Protein AF-A0A5C7KSD3-F1 (afdb_monomer_lite)

Structure (mmCIF, N/CA/C/O backbone):
data_AF-A0A5C7KSD3-F1
#
_entry.id   AF-A0A5C7KSD3-F1
#
loop_
_atom_site.group_PDB
_atom_site.id
_atom_site.type_symbol
_atom_site.label_atom_id
_atom_site.label_alt_id
_atom_site.label_comp_id
_atom_site.label_asym_id
_atom_site.label_entity_id
_atom_site.label_seq_id
_atom_site.pdbx_PDB_ins_code
_atom_site.Cartn_x
_atom_site.Cartn_y
_atom_site.Cartn_z
_atom_site.occupancy
_atom_site.B_iso_or_equiv
_atom_site.auth_seq_id
_atom_site.auth_comp_id
_atom_site.auth_asym_id
_atom_site.auth_atom_id
_atom_site.pdbx_PDB_model_num
ATOM 1 N N . MET A 1 1 ? -16.269 9.634 46.731 1.00 59.91 1 MET A N 1
ATOM 2 C CA . MET A 1 1 ? -15.607 8.681 45.806 1.00 59.91 1 MET A CA 1
ATOM 3 C C . MET A 1 1 ? -16.382 8.449 44.496 1.00 59.91 1 MET A C 1
ATOM 5 O O . MET A 1 1 ? -15.753 8.502 43.448 1.00 59.91 1 MET A O 1
ATOM 9 N N . LEU A 1 2 ? -17.717 8.267 44.502 1.00 62.34 2 LEU A N 1
ATOM 10 C CA . LEU A 1 2 ? -18.515 8.048 43.271 1.00 62.34 2 LEU A CA 1
ATOM 11 C C . LEU A 1 2 ? -18.453 9.190 42.234 1.00 62.34 2 LEU A C 1
ATOM 13 O O . LEU A 1 2 ? -18.284 8.917 41.052 1.00 62.34 2 LEU A O 1
ATOM 17 N N . LYS A 1 3 ? -18.515 10.463 42.656 1.00 70.88 3 LYS A N 1
ATOM 18 C CA . LYS A 1 3 ? -18.485 11.631 41.744 1.00 70.88 3 LYS A CA 1
ATOM 19 C C . LYS A 1 3 ? -17.258 11.672 40.822 1.00 70.88 3 LYS A C 1
ATOM 21 O O . LYS A 1 3 ? -17.368 12.107 39.681 1.00 70.88 3 LYS A O 1
ATOM 26 N N . ASN A 1 4 ? -16.104 11.205 41.299 1.00 83.31 4 ASN A N 1
ATOM 27 C CA . ASN A 1 4 ? -14.875 11.186 40.502 1.00 83.31 4 ASN A CA 1
ATOM 28 C C . ASN A 1 4 ? -14.883 10.037 39.486 1.00 83.31 4 ASN A C 1
ATOM 30 O O . ASN A 1 4 ? -14.369 10.201 38.387 1.00 83.31 4 ASN A O 1
ATOM 34 N N . ARG A 1 5 ? -15.535 8.912 39.815 1.00 87.81 5 ARG A N 1
ATOM 35 C CA . ARG A 1 5 ? -15.707 7.777 38.897 1.00 87.81 5 ARG A CA 1
ATOM 36 C C . ARG A 1 5 ? -16.627 8.135 37.730 1.00 87.81 5 ARG A C 1
ATOM 38 O O . ARG A 1 5 ? -16.294 7.834 36.594 1.00 87.81 5 ARG A O 1
ATOM 45 N N . THR A 1 6 ? -17.731 8.840 37.989 1.00 92.31 6 THR A N 1
ATOM 46 C CA . THR A 1 6 ? -18.645 9.303 36.929 1.00 92.31 6 THR A CA 1
ATOM 47 C C . THR A 1 6 ? -17.970 10.299 35.986 1.00 92.31 6 THR A C 1
ATOM 49 O O . THR A 1 6 ? -18.118 10.186 34.775 1.00 92.31 6 THR A O 1
ATOM 52 N N . LYS A 1 7 ? -17.182 11.244 36.520 1.00 93.38 7 LYS A N 1
ATOM 53 C CA . LYS A 1 7 ? -16.398 12.184 35.701 1.00 93.38 7 LYS A CA 1
ATOM 54 C C . LYS A 1 7 ? -15.363 11.467 34.835 1.00 93.38 7 LYS A C 1
ATOM 56 O O . LYS A 1 7 ? -15.234 11.795 33.663 1.00 93.38 7 LYS A O 1
ATOM 61 N N . LEU A 1 8 ? -14.664 10.482 35.403 1.00 94.81 8 LEU A N 1
ATOM 62 C CA . LEU A 1 8 ? -13.696 9.673 34.667 1.00 94.81 8 LEU A CA 1
ATOM 63 C C . LEU A 1 8 ? -14.367 8.876 33.542 1.00 94.81 8 LEU A C 1
ATOM 65 O O . LEU A 1 8 ? -13.864 8.873 32.427 1.00 94.81 8 LEU A O 1
ATOM 69 N N . LEU A 1 9 ? -15.521 8.256 33.811 1.00 96.38 9 LEU A N 1
ATOM 70 C CA . LEU A 1 9 ? -16.300 7.528 32.805 1.00 96.38 9 LEU A CA 1
ATOM 71 C C . LEU A 1 9 ? -16.762 8.436 31.663 1.00 96.38 9 LEU A C 1
ATOM 73 O O . LEU A 1 9 ? -16.618 8.067 30.501 1.00 96.38 9 LEU A O 1
ATOM 77 N N . LEU A 1 10 ? -17.273 9.628 31.979 1.00 96.25 10 LEU A N 1
ATOM 78 C CA . LEU A 1 10 ? -17.675 10.609 30.968 1.00 96.25 10 LEU A CA 1
ATOM 79 C C . LEU A 1 10 ? -16.487 11.059 30.113 1.00 96.25 10 LEU A C 1
ATOM 81 O O . LEU A 1 10 ? -16.595 11.084 28.890 1.00 96.25 10 LEU A O 1
ATOM 85 N N . ALA A 1 11 ? -15.347 11.359 30.741 1.00 96.50 11 ALA A N 1
ATOM 86 C CA . ALA A 1 11 ? -14.133 11.739 30.028 1.00 96.50 11 ALA A CA 1
ATOM 87 C C . ALA A 1 11 ? -13.627 10.605 29.122 1.00 96.50 11 ALA A C 1
ATOM 89 O O . ALA A 1 11 ? -13.372 10.837 27.945 1.00 96.50 11 ALA A O 1
ATOM 90 N N . ALA A 1 12 ? -13.547 9.375 29.636 1.00 97.12 12 ALA A N 1
ATOM 91 C CA . ALA A 1 12 ? -13.117 8.211 28.864 1.00 97.12 12 ALA A CA 1
ATOM 92 C C . ALA A 1 12 ? -14.048 7.939 27.675 1.00 97.12 12 ALA A C 1
ATOM 94 O O . ALA A 1 12 ? -13.575 7.735 26.562 1.00 97.12 12 ALA A O 1
ATOM 95 N N . THR A 1 13 ? -15.365 8.009 27.889 1.00 97.50 13 THR A N 1
ATOM 96 C CA . THR A 1 13 ? -16.361 7.829 26.822 1.00 97.50 13 THR A CA 1
ATOM 97 C C . THR A 1 13 ? -16.214 8.905 25.750 1.00 97.50 13 THR A C 1
ATOM 99 O O . THR A 1 13 ? -16.191 8.585 24.566 1.00 97.50 13 THR A O 1
ATOM 10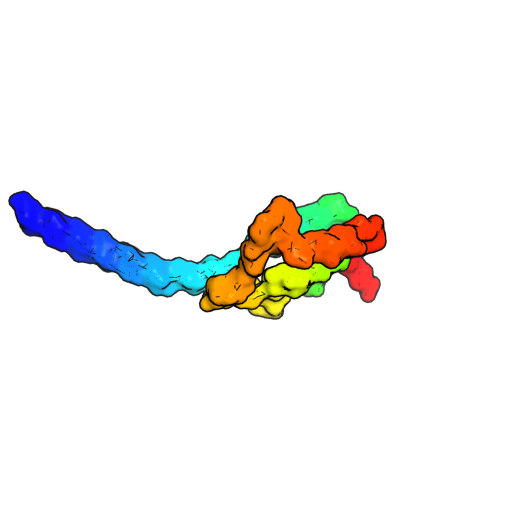2 N N . GLY A 1 14 ? -16.059 10.173 26.147 1.00 97.50 14 GLY A N 1
ATOM 103 C CA . GLY A 1 14 ? -15.851 11.276 25.209 1.00 97.50 14 GLY A CA 1
ATOM 104 C C . GLY A 1 14 ? -14.574 11.115 24.384 1.00 97.50 14 GLY A C 1
ATOM 105 O O . GLY A 1 14 ? -14.609 11.315 23.173 1.00 97.50 14 GLY A O 1
ATOM 106 N N . ILE A 1 15 ? -13.472 10.699 25.015 1.00 97.00 15 ILE A N 1
ATOM 107 C CA . ILE A 1 15 ? -12.197 10.429 24.334 1.00 97.00 15 ILE A CA 1
ATOM 108 C C . ILE A 1 15 ? -12.358 9.290 23.326 1.00 97.00 15 ILE A C 1
ATOM 110 O O . ILE A 1 15 ? -11.990 9.465 22.169 1.00 97.00 15 ILE A O 1
ATOM 114 N N . ILE A 1 16 ? -12.929 8.155 23.744 1.00 96.44 16 ILE A N 1
ATOM 115 C CA . ILE A 1 16 ? -13.120 6.992 22.867 1.00 96.44 16 ILE A CA 1
ATOM 116 C C . ILE A 1 16 ? -13.988 7.375 21.672 1.00 96.44 16 ILE A C 1
ATOM 118 O O . ILE A 1 16 ? -13.563 7.168 20.546 1.00 96.44 16 ILE A O 1
ATOM 122 N N . LEU A 1 17 ? -15.148 7.999 21.900 1.00 96.19 17 LEU A N 1
ATOM 123 C CA . LEU A 1 17 ? -16.036 8.415 20.813 1.00 96.19 17 LEU A CA 1
ATOM 124 C C . LEU A 1 17 ? -15.338 9.379 19.854 1.00 96.19 17 LEU A C 1
ATOM 126 O O . LEU A 1 17 ? -15.400 9.185 18.646 1.00 96.19 17 LEU A O 1
ATOM 130 N N . THR A 1 18 ? -14.636 10.382 20.382 1.00 95.69 18 THR A N 1
ATOM 131 C CA . THR A 1 18 ? -13.918 11.363 19.556 1.00 95.69 18 THR A CA 1
ATOM 132 C C . THR A 1 18 ? -12.895 10.671 18.658 1.00 95.69 18 THR A C 1
ATOM 134 O O . THR A 1 18 ? -12.900 10.884 17.449 1.00 95.69 18 THR A O 1
ATOM 137 N N . TRP A 1 19 ? -12.065 9.789 19.216 1.00 93.69 19 TRP A N 1
ATOM 138 C CA . TRP A 1 19 ? -11.079 9.058 18.424 1.00 93.69 19 TRP A CA 1
ATOM 139 C C . TRP A 1 19 ? -11.713 8.041 17.472 1.00 93.69 19 TRP A C 1
ATOM 141 O O . TRP A 1 19 ? -11.251 7.929 16.345 1.00 93.69 19 TRP A O 1
ATOM 151 N N . SER A 1 20 ? -12.816 7.382 17.833 1.00 90.75 20 SER A N 1
ATOM 152 C CA . SER A 1 20 ? -13.530 6.472 16.926 1.00 90.75 20 SER A CA 1
ATOM 153 C C . SER A 1 20 ? -14.054 7.159 15.660 1.00 90.75 20 SER A C 1
ATOM 155 O O . SER A 1 20 ? -14.128 6.510 14.623 1.00 90.75 20 SER A O 1
ATOM 157 N N . PHE A 1 21 ? -14.394 8.451 15.718 1.00 88.38 21 PHE A N 1
ATOM 158 C CA . PHE A 1 21 ? -14.797 9.216 14.531 1.00 88.38 21 PHE A CA 1
ATOM 159 C C . PHE A 1 21 ? -13.615 9.838 13.779 1.00 88.38 21 PHE A C 1
ATOM 161 O O . PHE A 1 21 ? -13.683 9.986 12.562 1.00 88.38 21 PHE A O 1
ATOM 168 N N . ILE A 1 22 ? -12.543 10.214 14.483 1.00 90.06 22 ILE A N 1
ATOM 169 C CA . ILE A 1 22 ? -11.375 10.868 13.878 1.00 90.06 22 ILE A CA 1
ATOM 170 C C . ILE A 1 22 ? -10.446 9.853 13.211 1.00 90.06 22 ILE A C 1
ATOM 172 O O . ILE A 1 22 ? -10.020 10.088 12.088 1.00 90.06 22 ILE A O 1
ATOM 176 N N . THR A 1 23 ? -10.122 8.742 13.877 1.00 83.62 23 THR A N 1
ATOM 177 C CA . THR A 1 23 ? -9.092 7.793 13.426 1.00 83.62 23 THR A CA 1
ATOM 178 C C . THR A 1 23 ? -9.329 7.247 12.019 1.00 83.62 23 THR A C 1
ATOM 180 O O . THR A 1 23 ? -8.364 7.266 11.258 1.00 83.62 23 THR A O 1
ATOM 183 N N . PRO A 1 24 ? -10.555 6.842 11.621 1.00 78.38 24 PRO A N 1
ATOM 184 C CA . PRO A 1 24 ? -10.781 6.372 10.261 1.00 78.38 24 PRO A CA 1
ATOM 185 C C . PRO A 1 24 ? -10.342 7.406 9.226 1.00 78.38 24 PRO A C 1
ATOM 187 O O . PRO A 1 24 ? -9.659 7.040 8.286 1.00 78.38 24 PRO A O 1
ATOM 190 N N . LEU A 1 25 ? -10.624 8.703 9.425 1.00 77.25 25 LEU A N 1
ATOM 191 C CA . LEU A 1 25 ? -10.278 9.773 8.469 1.00 77.25 25 LEU A CA 1
ATOM 192 C C . LEU A 1 25 ? -8.773 9.891 8.166 1.00 77.25 25 LEU A C 1
ATOM 194 O O . LEU A 1 25 ? -8.401 10.580 7.219 1.00 77.25 25 LEU A O 1
ATOM 198 N N . PHE A 1 26 ? -7.919 9.268 8.981 1.00 75.00 26 PHE A N 1
ATOM 199 C CA . PHE A 1 26 ? -6.466 9.235 8.820 1.00 75.00 26 PHE A CA 1
ATOM 200 C C . PHE A 1 26 ? -5.933 7.828 8.502 1.00 75.00 26 PHE A C 1
ATOM 202 O O . PHE A 1 26 ? -4.721 7.624 8.492 1.00 75.00 26 PHE A O 1
ATOM 209 N N . GLU A 1 27 ? -6.809 6.861 8.232 1.00 72.25 27 GLU A N 1
ATOM 210 C CA . GLU A 1 27 ? -6.445 5.503 7.837 1.00 72.25 27 GLU A CA 1
ATOM 211 C C . GLU A 1 27 ? -6.119 5.472 6.338 1.00 72.25 27 GLU A C 1
ATOM 213 O O . GLU A 1 27 ? -6.940 5.124 5.490 1.00 72.25 27 GLU A O 1
ATOM 218 N N . PHE A 1 28 ? -4.896 5.887 6.008 1.00 71.75 28 PHE A N 1
ATOM 219 C CA . PHE A 1 28 ? -4.366 5.826 4.650 1.00 71.75 28 PHE A CA 1
ATOM 220 C C . PHE A 1 28 ? -3.295 4.736 4.532 1.00 71.75 28 PHE A C 1
ATOM 222 O O . PHE A 1 28 ? -2.496 4.563 5.451 1.00 71.75 28 PHE A O 1
ATOM 229 N N . PRO A 1 29 ? -3.234 4.014 3.400 1.00 69.44 29 PRO A N 1
ATOM 230 C CA . PRO A 1 29 ? -2.190 3.029 3.142 1.00 69.44 29 PRO A CA 1
ATOM 231 C C . PRO A 1 29 ? -0.871 3.737 2.776 1.00 69.44 29 PRO A C 1
ATOM 233 O O . PRO A 1 29 ? -0.509 3.851 1.602 1.00 69.44 29 PRO A O 1
ATOM 236 N N . ASP A 1 30 ? -0.158 4.250 3.778 1.00 73.69 30 ASP A N 1
ATOM 237 C CA . ASP A 1 30 ? 1.080 5.022 3.612 1.00 73.69 30 ASP A CA 1
ATOM 238 C C . ASP A 1 30 ? 2.324 4.136 3.416 1.00 73.69 30 ASP A C 1
ATOM 240 O O . ASP A 1 30 ? 3.172 4.443 2.575 1.00 73.69 30 ASP A O 1
ATOM 244 N N . GLU A 1 31 ? 2.393 2.980 4.082 1.00 75.94 31 GLU A N 1
ATOM 245 C CA . GLU A 1 31 ? 3.565 2.094 4.037 1.00 75.94 31 GLU A CA 1
ATOM 246 C C . GLU A 1 31 ? 3.892 1.591 2.625 1.00 75.94 31 GLU A C 1
ATOM 248 O O . GLU A 1 31 ? 5.050 1.376 2.266 1.00 75.94 31 GLU A O 1
ATOM 253 N N . GLN A 1 32 ? 2.886 1.464 1.763 1.00 77.50 32 GLN A N 1
ATOM 254 C CA . GLN A 1 32 ? 3.095 1.069 0.368 1.00 77.50 32 GLN A CA 1
ATOM 255 C C . GLN A 1 32 ? 3.794 2.156 -0.448 1.00 77.50 32 GLN A C 1
ATOM 257 O O . GLN A 1 32 ? 4.611 1.841 -1.314 1.00 77.50 32 GLN A O 1
ATOM 262 N N . ALA A 1 33 ? 3.510 3.425 -0.146 1.00 78.44 33 ALA A N 1
ATOM 263 C CA . ALA A 1 33 ? 4.209 4.566 -0.727 1.00 78.44 33 ALA A CA 1
ATOM 264 C C . ALA A 1 33 ? 5.672 4.597 -0.278 1.00 78.44 33 ALA A C 1
ATOM 266 O O . ALA A 1 33 ? 6.573 4.828 -1.085 1.00 78.44 33 ALA A O 1
ATOM 267 N N . HIS A 1 34 ? 5.910 4.329 1.008 1.00 83.12 34 HIS A N 1
ATOM 268 C CA . HIS A 1 34 ? 7.252 4.301 1.579 1.00 83.12 34 HIS A CA 1
ATOM 269 C C . HIS A 1 34 ? 8.114 3.211 0.933 1.00 83.12 34 HIS A C 1
ATOM 271 O O . HIS A 1 34 ? 9.231 3.495 0.496 1.00 83.12 34 HIS A O 1
ATOM 277 N N . ILE A 1 35 ? 7.588 1.987 0.797 1.00 85.62 35 ILE A N 1
ATOM 278 C CA . ILE A 1 35 ? 8.315 0.873 0.168 1.00 85.62 35 ILE A CA 1
ATOM 279 C C . ILE A 1 35 ? 8.612 1.175 -1.309 1.00 85.62 35 ILE A C 1
ATOM 281 O O . ILE A 1 35 ? 9.734 0.931 -1.757 1.00 85.62 35 ILE A O 1
ATOM 285 N N . GLY A 1 36 ? 7.649 1.731 -2.056 1.00 83.69 36 GLY A N 1
ATOM 286 C CA . GLY A 1 36 ? 7.855 2.171 -3.443 1.00 83.69 36 GLY A CA 1
ATOM 287 C C . GLY A 1 36 ? 9.006 3.166 -3.558 1.00 83.69 36 GLY A C 1
ATOM 288 O O . GLY A 1 36 ? 10.004 2.911 -4.229 1.00 83.69 36 GLY A O 1
ATOM 289 N N . THR A 1 37 ? 8.935 4.248 -2.788 1.00 85.44 37 THR A N 1
ATOM 290 C CA . THR A 1 37 ? 9.950 5.307 -2.792 1.00 85.44 37 THR A CA 1
ATOM 291 C C . THR A 1 37 ? 11.349 4.792 -2.439 1.00 85.44 37 THR A C 1
ATOM 293 O O . THR A 1 37 ? 12.318 5.137 -3.118 1.00 85.44 37 THR A O 1
ATOM 296 N N . VAL A 1 38 ? 11.481 3.947 -1.410 1.00 87.56 38 VAL A N 1
ATOM 297 C CA . VAL A 1 38 ? 12.778 3.366 -1.016 1.00 87.56 38 VAL A CA 1
ATOM 298 C C . VAL A 1 38 ? 13.321 2.432 -2.098 1.00 87.56 38 VAL A C 1
ATOM 300 O O . VAL A 1 38 ? 14.511 2.492 -2.412 1.00 87.56 38 VAL A O 1
ATOM 303 N N . SER A 1 39 ? 12.464 1.604 -2.701 1.00 86.44 39 SER A N 1
ATOM 304 C CA . SER A 1 39 ? 12.847 0.721 -3.808 1.00 86.44 39 SER A CA 1
ATOM 305 C C . SER A 1 39 ? 13.344 1.531 -5.009 1.00 86.44 39 SER A C 1
ATOM 307 O O . SER A 1 39 ? 14.452 1.298 -5.498 1.00 86.44 39 SER A O 1
ATOM 309 N N . TYR A 1 40 ? 12.589 2.555 -5.416 1.00 86.00 40 TYR A N 1
ATOM 310 C CA . TYR A 1 40 ? 12.963 3.468 -6.496 1.00 86.00 40 TYR A CA 1
ATOM 311 C C . TYR A 1 40 ? 14.308 4.155 -6.221 1.00 86.00 40 TYR A C 1
ATOM 313 O O . TYR A 1 40 ? 15.181 4.192 -7.093 1.00 86.00 40 TYR A O 1
ATOM 321 N N . LEU A 1 41 ? 14.510 4.674 -5.006 1.00 87.38 41 LEU A N 1
ATOM 322 C CA . LEU A 1 41 ? 15.760 5.324 -4.610 1.00 87.38 41 LEU A CA 1
ATOM 323 C C . LEU A 1 41 ? 16.940 4.348 -4.650 1.00 87.38 41 LEU A C 1
ATOM 325 O O . LEU A 1 41 ? 17.995 4.688 -5.181 1.00 87.38 41 LEU A O 1
ATOM 329 N N . SER A 1 42 ? 16.761 3.130 -4.135 1.00 86.44 42 SER A 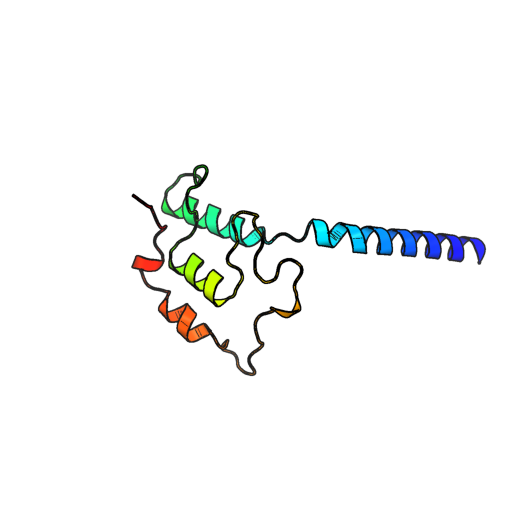N 1
ATOM 330 C CA . SER A 1 42 ? 17.801 2.099 -4.147 1.00 86.44 42 SER A CA 1
ATOM 331 C C . SER A 1 42 ? 18.209 1.691 -5.562 1.00 86.44 42 SER A C 1
ATOM 333 O O . SER A 1 42 ? 19.357 1.301 -5.765 1.00 86.44 42 SER A O 1
ATOM 335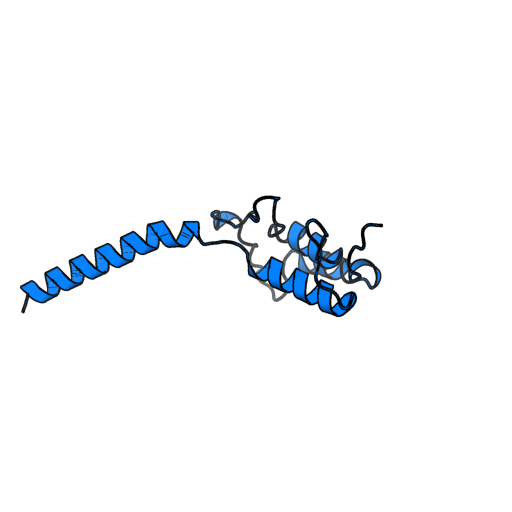 N N . GLN A 1 43 ? 17.284 1.731 -6.523 1.00 82.38 43 GLN A N 1
ATOM 336 C CA . GLN A 1 43 ? 17.544 1.314 -7.900 1.00 82.38 43 GLN A CA 1
ATOM 337 C C . GLN A 1 43 ? 18.091 2.447 -8.772 1.00 82.38 43 GLN A C 1
ATOM 339 O O . GLN A 1 43 ? 18.975 2.221 -9.594 1.00 82.38 43 GLN A O 1
ATOM 344 N N . THR A 1 44 ? 17.571 3.664 -8.608 1.00 82.69 44 THR A N 1
ATOM 345 C CA . THR A 1 44 ? 17.897 4.798 -9.488 1.00 82.69 44 THR A CA 1
ATOM 346 C C . THR A 1 44 ? 18.932 5.753 -8.897 1.00 82.69 44 THR A C 1
ATOM 348 O O . THR A 1 44 ? 19.469 6.589 -9.620 1.00 82.69 44 THR A O 1
ATOM 351 N N . GLY A 1 45 ? 19.198 5.677 -7.589 1.00 86.44 45 GLY A N 1
ATOM 352 C CA . GLY A 1 45 ? 20.041 6.637 -6.872 1.00 86.44 45 GLY A CA 1
ATOM 353 C C . GLY A 1 45 ? 19.420 8.033 -6.736 1.00 86.44 45 GLY A C 1
ATOM 354 O O . GLY A 1 45 ? 20.113 8.975 -6.358 1.00 86.44 45 GLY A O 1
ATOM 355 N N . SER A 1 46 ? 18.129 8.190 -7.049 1.00 86.38 46 SER A N 1
ATOM 356 C CA . SER A 1 46 ? 17.411 9.468 -7.006 1.00 86.38 46 SER A CA 1
ATOM 357 C C . SER A 1 46 ? 16.007 9.310 -6.426 1.00 86.38 46 SER A C 1
ATOM 359 O O . SER A 1 46 ? 15.438 8.223 -6.457 1.00 86.38 46 SER A O 1
ATOM 361 N N . MET A 1 47 ? 15.431 10.393 -5.902 1.00 86.31 47 MET A N 1
ATOM 362 C CA . MET A 1 47 ? 14.036 10.380 -5.454 1.00 86.31 47 MET A CA 1
ATOM 363 C C . MET A 1 47 ? 13.077 10.349 -6.656 1.00 86.31 47 MET A C 1
ATOM 365 O O . MET A 1 47 ? 13.375 10.973 -7.683 1.00 86.31 47 MET A O 1
ATOM 369 N N . PRO A 1 48 ? 11.918 9.673 -6.549 1.00 81.62 48 PRO A N 1
ATOM 370 C CA . PRO A 1 48 ? 10.900 9.721 -7.590 1.00 81.62 48 PRO A CA 1
ATOM 371 C C . PRO A 1 48 ? 10.396 11.161 -7.766 1.00 81.62 48 PRO A C 1
ATOM 373 O O . PRO A 1 48 ? 10.098 11.867 -6.803 1.00 81.62 48 PRO A O 1
ATOM 376 N N . GLY A 1 49 ? 10.345 11.619 -9.019 1.00 76.81 49 GLY A N 1
ATOM 377 C CA . GLY A 1 49 ? 9.794 12.927 -9.375 1.00 76.81 49 GLY A CA 1
ATOM 378 C C . GLY A 1 49 ? 8.265 12.937 -9.327 1.00 76.81 49 GLY A C 1
ATOM 379 O O . GLY A 1 49 ? 7.629 11.884 -9.348 1.00 76.81 49 GLY A O 1
ATOM 380 N N . TYR A 1 50 ? 7.663 14.128 -9.311 1.00 72.88 50 TYR A N 1
ATOM 381 C CA . TYR A 1 50 ? 6.205 14.271 -9.309 1.00 72.88 50 TYR A CA 1
ATOM 382 C C . TYR A 1 50 ? 5.570 13.518 -10.491 1.00 72.88 50 TYR A C 1
ATOM 384 O O . TYR A 1 50 ? 5.958 13.724 -11.641 1.00 72.88 50 TYR A O 1
ATOM 392 N N . GLY A 1 51 ? 4.611 12.635 -10.201 1.00 65.38 51 GLY A N 1
ATOM 393 C CA . GLY A 1 51 ? 3.901 11.841 -11.208 1.00 65.38 51 GLY A CA 1
ATOM 394 C C . GLY A 1 51 ? 4.691 10.674 -11.814 1.00 65.38 51 GLY A C 1
ATOM 395 O O . GLY A 1 51 ? 4.186 10.035 -12.735 1.00 65.38 51 GLY A O 1
ATOM 396 N N . ARG A 1 52 ? 5.904 10.369 -11.331 1.00 67.25 52 ARG A N 1
ATOM 397 C CA . ARG A 1 52 ? 6.626 9.152 -11.732 1.00 67.25 52 ARG A CA 1
ATOM 398 C C . ARG A 1 52 ? 6.146 7.956 -10.919 1.00 67.25 52 ARG A C 1
ATOM 400 O O . ARG A 1 52 ? 5.944 8.071 -9.714 1.00 67.25 52 ARG A O 1
ATOM 407 N N . LEU A 1 53 ? 6.006 6.813 -11.585 1.00 69.69 53 LEU A N 1
ATOM 408 C CA . LEU A 1 53 ? 5.762 5.542 -10.912 1.00 69.69 53 LEU A CA 1
ATOM 409 C C . LEU A 1 53 ? 7.006 5.172 -10.094 1.00 69.69 53 LEU A C 1
ATOM 411 O O . LEU A 1 53 ? 8.109 5.083 -10.631 1.00 69.69 53 LEU A O 1
ATOM 415 N N . ASP A 1 54 ? 6.81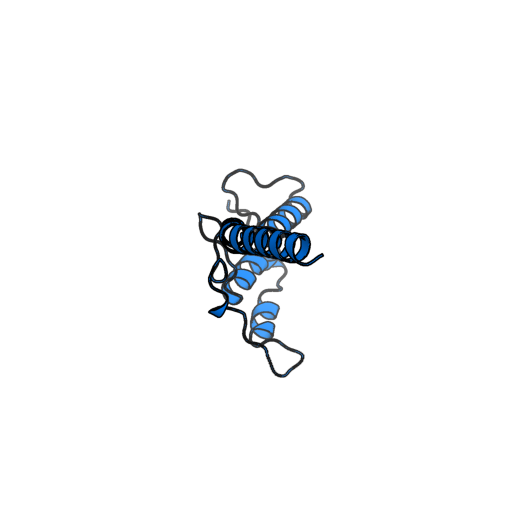9 4.978 -8.793 1.00 75.19 54 ASP A N 1
ATOM 416 C CA . ASP A 1 54 ? 7.847 4.583 -7.827 1.00 75.19 54 ASP A CA 1
ATOM 417 C C . ASP A 1 54 ? 7.889 3.059 -7.603 1.00 75.19 54 ASP A C 1
ATOM 419 O O . ASP A 1 54 ? 8.640 2.562 -6.770 1.00 75.19 54 ASP A O 1
ATOM 423 N N . LEU A 1 55 ? 7.090 2.299 -8.356 1.00 83.81 55 LEU A N 1
ATOM 424 C CA . LEU A 1 55 ? 6.942 0.854 -8.209 1.00 83.81 55 LEU A CA 1
ATOM 425 C C . LEU A 1 55 ? 7.656 0.093 -9.332 1.00 83.81 55 LEU A C 1
ATOM 427 O O . LEU A 1 55 ? 7.669 0.508 -10.495 1.00 83.81 55 LEU A O 1
ATOM 431 N N . SER A 1 56 ? 8.195 -1.080 -8.996 1.00 85.88 56 SER A N 1
ATOM 432 C CA . SER A 1 56 ? 8.506 -2.095 -10.003 1.00 85.88 56 SER A CA 1
ATOM 433 C C . SER A 1 56 ? 7.219 -2.745 -10.519 1.00 85.88 56 SER A C 1
ATOM 435 O O . SER A 1 56 ? 6.159 -2.670 -9.883 1.00 85.88 56 SER A O 1
ATOM 437 N N . LYS A 1 57 ? 7.305 -3.424 -11.665 1.00 86.75 57 LYS A N 1
ATOM 438 C CA . LYS A 1 57 ? 6.168 -4.170 -12.217 1.00 86.75 57 LYS A CA 1
ATOM 439 C C . LYS A 1 57 ? 5.698 -5.266 -11.254 1.00 86.75 57 LYS A C 1
ATOM 441 O O . LYS A 1 57 ? 4.501 -5.388 -11.026 1.00 86.75 57 LYS A O 1
ATOM 446 N N . GLU A 1 58 ? 6.625 -5.994 -10.630 1.00 88.69 58 GLU A N 1
ATOM 447 C CA . GLU A 1 58 ? 6.312 -7.006 -9.611 1.00 88.69 58 GLU A CA 1
ATOM 448 C C . GLU A 1 58 ? 5.523 -6.401 -8.442 1.00 88.69 58 GLU A C 1
ATOM 450 O O . GLU A 1 58 ? 4.511 -6.962 -8.017 1.00 88.69 58 GLU A O 1
ATOM 455 N N . MET A 1 59 ? 5.954 -5.240 -7.938 1.00 88.81 59 MET A N 1
ATOM 456 C CA . MET A 1 59 ? 5.285 -4.559 -6.828 1.00 88.81 59 MET A CA 1
ATOM 457 C C . MET A 1 59 ? 3.875 -4.116 -7.218 1.00 88.81 59 MET A C 1
ATOM 459 O O . MET A 1 59 ? 2.937 -4.324 -6.450 1.00 88.81 59 MET A O 1
ATOM 463 N N . MET A 1 60 ? 3.713 -3.545 -8.413 1.00 88.56 60 MET A N 1
ATOM 464 C CA . MET A 1 60 ? 2.408 -3.150 -8.943 1.00 88.56 60 MET A CA 1
ATOM 465 C C . MET A 1 60 ? 1.474 -4.358 -9.085 1.00 88.56 60 MET A C 1
ATOM 467 O O . MET A 1 60 ? 0.351 -4.329 -8.582 1.00 88.56 60 MET A O 1
ATOM 471 N N . GLU A 1 61 ? 1.924 -5.435 -9.733 1.00 90.56 61 GLU A N 1
ATOM 472 C CA . GLU A 1 61 ? 1.101 -6.629 -9.953 1.00 90.56 61 GLU A CA 1
ATOM 473 C C . GLU A 1 61 ? 0.738 -7.324 -8.639 1.00 90.56 61 GLU A C 1
ATOM 475 O O . GLU A 1 61 ? -0.413 -7.721 -8.451 1.00 90.56 61 GLU A O 1
ATOM 480 N N . THR A 1 62 ? 1.671 -7.387 -7.688 1.00 91.00 62 THR A N 1
ATOM 481 C CA . THR A 1 62 ? 1.406 -7.913 -6.343 1.00 91.00 62 THR A CA 1
ATOM 482 C C . THR A 1 62 ? 0.346 -7.081 -5.629 1.00 91.00 62 THR A C 1
ATOM 484 O O . THR A 1 62 ? -0.608 -7.638 -5.091 1.00 91.00 62 THR A O 1
ATOM 487 N N . GLN A 1 63 ? 0.445 -5.750 -5.670 1.00 88.75 63 GLN A N 1
ATOM 488 C CA . GLN A 1 63 ? -0.558 -4.865 -5.073 1.00 88.75 63 GLN A CA 1
ATOM 489 C C . GLN A 1 63 ? -1.930 -4.997 -5.750 1.00 88.75 63 GLN A C 1
ATOM 491 O O . GLN A 1 63 ? -2.952 -4.917 -5.071 1.00 88.75 63 GLN A O 1
ATOM 496 N N . LEU A 1 64 ? -1.985 -5.233 -7.064 1.00 89.44 64 LEU A 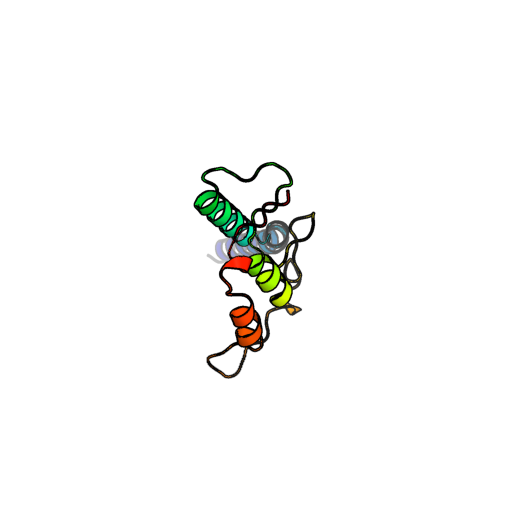N 1
ATOM 497 C CA . LEU A 1 64 ? -3.239 -5.480 -7.784 1.00 89.44 64 LEU A CA 1
ATOM 498 C C . LEU A 1 64 ? -3.876 -6.813 -7.374 1.00 89.44 64 LEU A C 1
ATOM 500 O O . LEU A 1 64 ? -5.073 -6.853 -7.087 1.00 89.44 64 LEU A O 1
ATOM 504 N N . ILE A 1 65 ? -3.084 -7.889 -7.306 1.00 90.31 65 ILE A N 1
ATOM 505 C CA . ILE A 1 65 ? -3.520 -9.217 -6.840 1.00 90.31 65 ILE A CA 1
ATOM 506 C C . ILE A 1 65 ? -4.052 -9.127 -5.414 1.00 90.31 65 ILE A C 1
ATOM 508 O O . ILE A 1 65 ? -5.117 -9.657 -5.109 1.00 90.31 65 ILE A O 1
ATOM 512 N N . MET A 1 66 ? -3.315 -8.424 -4.560 1.00 88.12 66 MET A N 1
ATOM 513 C CA . MET A 1 66 ? -3.671 -8.222 -3.170 1.00 88.12 66 MET A CA 1
ATOM 514 C C . MET A 1 66 ? -4.723 -7.135 -2.998 1.00 88.12 66 MET A C 1
ATOM 516 O O . MET A 1 66 ? -5.060 -6.871 -1.867 1.00 88.12 66 MET A O 1
ATOM 520 N N . GLY A 1 67 ? -5.240 -6.472 -4.039 1.00 87.69 67 GLY A N 1
ATOM 521 C CA . GLY A 1 67 ? -6.249 -5.408 -3.910 1.00 87.69 67 GLY A CA 1
ATOM 522 C C . GLY A 1 67 ? -5.778 -4.133 -3.199 1.00 87.69 67 GLY A C 1
ATOM 523 O O . GLY A 1 67 ? -6.582 -3.246 -2.927 1.00 87.69 67 GLY A O 1
ATOM 524 N N . THR A 1 68 ? -4.492 -4.027 -2.877 1.00 87.69 68 THR A N 1
ATOM 525 C CA . THR A 1 68 ? -3.935 -2.889 -2.151 1.00 87.69 68 THR A CA 1
ATOM 526 C C . THR A 1 68 ? -3.406 -1.795 -3.074 1.00 87.69 68 THR A C 1
ATOM 528 O O . THR A 1 68 ? -2.936 -0.775 -2.589 1.00 87.69 68 THR A O 1
ATOM 531 N N . PHE A 1 69 ? -3.454 -1.992 -4.393 1.00 87.12 69 PHE A N 1
ATOM 532 C CA . PHE A 1 69 ? -3.021 -0.977 -5.349 1.00 87.12 69 PHE A CA 1
ATOM 533 C C . PHE A 1 69 ? -3.815 0.319 -5.161 1.00 87.12 69 PHE A C 1
ATOM 535 O O . PHE A 1 69 ? -5.047 0.292 -5.105 1.00 87.12 69 PHE A O 1
ATOM 542 N N . ARG A 1 70 ? -3.091 1.435 -5.035 1.00 84.81 70 ARG A N 1
ATOM 543 C CA . ARG A 1 70 ? -3.664 2.742 -4.710 1.00 84.81 70 ARG A CA 1
ATOM 544 C C . ARG A 1 70 ? -4.222 3.429 -5.954 1.00 84.81 70 ARG A C 1
ATOM 546 O O . ARG A 1 70 ? -3.611 3.388 -7.020 1.00 84.81 70 ARG A O 1
ATOM 553 N N . ASP A 1 71 ? -5.363 4.086 -5.803 1.00 82.44 71 ASP A N 1
ATOM 554 C CA . ASP A 1 71 ? -5.922 4.988 -6.802 1.00 82.44 71 ASP A CA 1
ATOM 555 C C . ASP A 1 71 ? -5.238 6.371 -6.768 1.00 82.44 71 ASP A C 1
ATOM 557 O O . ASP A 1 71 ? -4.324 6.629 -5.981 1.00 82.44 71 ASP A O 1
ATOM 561 N N . GLY A 1 72 ? -5.683 7.290 -7.631 1.00 77.19 72 GLY A N 1
ATOM 562 C CA . GLY A 1 72 ? -5.142 8.654 -7.699 1.00 77.19 72 GLY A CA 1
ATOM 563 C C . GLY A 1 72 ? -5.391 9.515 -6.452 1.00 77.19 72 GLY A C 1
ATOM 564 O O . GLY A 1 72 ? -4.849 10.615 -6.366 1.00 77.19 72 GLY A O 1
ATOM 565 N N . LEU A 1 73 ? -6.196 9.037 -5.498 1.00 79.81 73 LEU A N 1
ATOM 566 C CA . LEU A 1 73 ? -6.454 9.669 -4.203 1.00 79.81 73 LEU A CA 1
ATOM 567 C C . LEU A 1 73 ? -5.689 8.976 -3.062 1.00 79.81 73 LEU A C 1
ATOM 569 O O . LEU A 1 73 ? -5.786 9.410 -1.917 1.00 79.81 73 LEU A O 1
ATOM 573 N N . GLY A 1 74 ? -4.916 7.927 -3.362 1.00 78.00 74 GLY A N 1
ATOM 574 C CA . GLY A 1 74 ? -4.159 7.155 -2.380 1.00 78.00 74 GLY A CA 1
ATOM 575 C C . GLY A 1 74 ? -4.968 6.069 -1.671 1.00 78.00 74 GLY A C 1
ATOM 576 O O . GLY A 1 74 ? -4.421 5.419 -0.783 1.00 78.00 74 GLY A O 1
ATOM 577 N N . ASN A 1 75 ? -6.227 5.838 -2.054 1.00 83.56 75 ASN A N 1
ATOM 578 C CA . ASN A 1 75 ? -7.066 4.795 -1.467 1.00 83.56 75 ASN A CA 1
ATOM 579 C C . ASN A 1 75 ? -6.832 3.459 -2.169 1.00 83.56 75 ASN A C 1
ATOM 581 O O . ASN A 1 75 ? -6.549 3.418 -3.363 1.00 83.56 75 ASN A O 1
ATOM 585 N N . ASN A 1 76 ? -7.002 2.355 -1.453 1.00 86.62 76 ASN A N 1
ATOM 586 C CA . ASN A 1 76 ? -7.058 1.019 -2.040 1.00 86.62 76 ASN A CA 1
ATOM 587 C C . ASN A 1 76 ? -8.355 0.302 -1.640 1.00 86.62 76 ASN A C 1
ATOM 589 O O . ASN A 1 76 ? -9.208 0.887 -0.975 1.00 86.62 76 ASN A O 1
ATOM 593 N N . LYS A 1 77 ? -8.527 -0.969 -2.034 1.00 85.12 77 LYS A N 1
ATOM 594 C CA . LYS A 1 77 ? -9.772 -1.703 -1.747 1.00 85.12 77 LYS A CA 1
ATOM 595 C C . LYS A 1 77 ? -10.050 -1.901 -0.256 1.00 85.12 77 LYS A C 1
ATOM 597 O O . LYS A 1 77 ? -11.186 -2.192 0.077 1.00 85.12 77 LYS A O 1
ATOM 602 N N . TYR A 1 78 ? -9.051 -1.767 0.614 1.00 84.38 78 TYR A N 1
ATOM 603 C CA . TYR A 1 78 ? -9.184 -1.957 2.062 1.00 84.38 78 TYR A CA 1
ATOM 604 C C . TYR A 1 78 ? -9.409 -0.654 2.813 1.00 84.38 78 TYR A C 1
ATOM 606 O O . TYR A 1 78 ? -9.873 -0.676 3.950 1.00 84.38 78 TYR A O 1
ATOM 614 N N . THR A 1 79 ? -9.061 0.478 2.202 1.00 82.31 79 THR A N 1
ATOM 615 C CA . THR A 1 79 ? -9.223 1.800 2.800 1.00 82.31 79 THR A CA 1
ATOM 616 C C . THR A 1 79 ? -10.703 2.013 3.114 1.00 82.31 79 THR A C 1
ATOM 618 O O . THR A 1 79 ? -11.520 2.098 2.202 1.00 82.31 79 THR A O 1
ATOM 621 N N . TYR A 1 80 ? -11.046 2.047 4.406 1.00 77.44 80 TYR A N 1
ATOM 622 C CA . TYR A 1 80 ? -12.421 2.102 4.933 1.00 77.44 80 TYR A CA 1
ATOM 623 C C . TYR A 1 80 ? -13.317 0.882 4.657 1.00 77.44 80 TYR A C 1
ATOM 625 O O . TYR A 1 80 ? -14.512 0.937 4.948 1.00 77.44 80 TYR A O 1
ATOM 633 N N . HIS A 1 81 ? -12.761 -0.217 4.144 1.00 83.81 81 HIS A N 1
ATOM 634 C CA . HIS A 1 81 ? -13.509 -1.419 3.775 1.00 83.81 81 HIS A CA 1
ATOM 635 C C . HIS A 1 81 ? -12.793 -2.701 4.239 1.00 83.81 81 HIS A C 1
ATOM 637 O O . HIS A 1 81 ? -12.207 -3.430 3.426 1.00 83.81 81 HIS A O 1
ATOM 643 N N . PRO A 1 82 ? -12.810 -2.999 5.553 1.00 81.19 82 PRO A N 1
ATOM 644 C CA . PRO A 1 82 ? -12.142 -4.176 6.105 1.00 81.19 82 PRO A CA 1
ATOM 645 C C . PRO A 1 82 ? -12.687 -5.494 5.540 1.00 81.19 82 PRO A C 1
ATOM 647 O O . PRO A 1 82 ? -11.971 -6.488 5.540 1.00 81.19 82 PRO A O 1
ATOM 650 N N . GLU A 1 83 ? -13.917 -5.519 5.023 1.00 85.38 83 GLU A N 1
ATOM 651 C CA . GLU A 1 83 ? -14.539 -6.683 4.388 1.00 85.38 83 GLU A CA 1
ATOM 652 C C . GLU A 1 83 ? -13.793 -7.202 3.153 1.00 85.38 83 GLU A C 1
ATOM 654 O O . GLU A 1 83 ? -13.982 -8.357 2.780 1.00 85.38 83 GLU A O 1
ATOM 659 N N . TYR A 1 84 ? -12.938 -6.388 2.529 1.00 83.56 84 TYR A N 1
ATOM 660 C CA . TYR A 1 84 ? -12.131 -6.835 1.397 1.00 83.56 84 TYR A CA 1
ATOM 661 C C . TYR A 1 84 ? -10.815 -7.495 1.808 1.00 83.56 84 TYR A C 1
ATOM 663 O O . TYR A 1 84 ? -10.073 -7.840 0.890 1.00 83.56 84 TYR A O 1
ATOM 671 N N . HIS A 1 85 ? -10.534 -7.672 3.121 1.00 81.88 85 HIS A N 1
ATOM 672 C CA . HIS A 1 85 ? -9.314 -8.300 3.674 1.00 81.88 85 HIS A CA 1
ATOM 673 C C . HIS A 1 85 ? -8.891 -9.557 2.873 1.00 81.88 85 HIS A C 1
ATOM 675 O O . HIS A 1 85 ? -9.758 -10.310 2.427 1.00 81.88 85 HIS A O 1
ATOM 681 N N . PRO A 1 86 ? -7.584 -9.844 2.695 1.00 81.50 86 PRO A N 1
ATOM 682 C CA . PRO A 1 86 ? -7.175 -11.063 2.006 1.00 81.50 86 PRO A CA 1
ATOM 683 C C . PRO A 1 86 ? -7.734 -12.304 2.711 1.00 81.50 86 PRO A C 1
ATOM 685 O O . PRO A 1 86 ? -7.757 -12.367 3.945 1.00 81.50 86 PRO A O 1
ATOM 688 N N . ASP A 1 87 ? -8.153 -13.298 1.931 1.00 85.69 87 ASP A N 1
ATOM 689 C CA . ASP A 1 87 ? -8.640 -14.561 2.477 1.00 85.69 87 ASP A CA 1
ATOM 690 C C . ASP A 1 87 ? -7.516 -15.321 3.191 1.00 85.69 87 ASP A C 1
ATOM 692 O O . ASP A 1 87 ? -6.419 -15.525 2.654 1.00 85.69 87 ASP A O 1
ATOM 696 N N . TYR A 1 88 ? -7.808 -15.800 4.399 1.00 86.31 88 TYR A N 1
ATOM 697 C CA . TYR A 1 88 ? -6.885 -16.637 5.154 1.00 86.31 88 TYR A CA 1
ATOM 698 C C . TYR A 1 88 ? -6.897 -18.064 4.609 1.00 86.31 88 TYR A C 1
ATOM 700 O O . TYR A 1 88 ? -7.939 -18.716 4.529 1.00 86.31 88 TYR A O 1
ATOM 708 N N . SER A 1 89 ? -5.720 -18.573 4.253 1.00 91.69 89 SER A N 1
ATOM 709 C CA . SER A 1 89 ? -5.575 -19.970 3.852 1.00 91.69 89 SER A CA 1
ATOM 710 C C . SER A 1 89 ? -5.466 -20.883 5.079 1.00 91.69 89 SER A C 1
ATOM 712 O O . SER A 1 89 ? -4.881 -20.501 6.091 1.00 91.69 89 SER A O 1
ATOM 714 N N . ASN A 1 90 ? -5.926 -22.131 4.959 1.00 94.06 90 ASN A N 1
ATOM 715 C CA . ASN A 1 90 ? -5.703 -23.178 5.969 1.00 94.06 90 ASN A CA 1
ATOM 716 C C . ASN A 1 90 ? -4.318 -23.848 5.844 1.00 94.06 90 ASN A C 1
ATOM 718 O O . ASN A 1 90 ? -4.126 -24.979 6.289 1.00 94.06 90 ASN A O 1
ATOM 722 N N . SER A 1 91 ? -3.364 -23.194 5.181 1.00 92.88 91 SER A N 1
ATOM 723 C CA . SER A 1 91 ? -2.024 -23.715 4.926 1.00 92.88 91 SER A CA 1
ATOM 724 C C . SER A 1 91 ? -0.957 -22.659 5.227 1.00 92.88 91 SER A C 1
ATOM 726 O O . SER A 1 91 ? -1.268 -21.520 5.565 1.00 92.88 91 SER A O 1
ATOM 728 N N . PHE A 1 92 ? 0.318 -23.023 5.077 1.00 91.12 92 PHE A N 1
ATOM 729 C CA . PHE A 1 92 ? 1.429 -22.066 5.156 1.00 91.12 92 PHE A CA 1
ATOM 730 C C . PHE A 1 92 ? 1.599 -21.215 3.884 1.00 91.12 92 PHE A C 1
ATOM 732 O O . PHE A 1 92 ? 2.524 -20.413 3.806 1.00 91.12 92 PHE A O 1
ATOM 739 N N . VAL A 1 93 ? 0.743 -21.411 2.878 1.00 90.44 93 VAL A N 1
ATOM 740 C CA . VAL A 1 93 ? 0.833 -20.797 1.551 1.00 90.44 93 VAL A CA 1
ATOM 741 C C . VAL A 1 93 ? -0.483 -20.088 1.233 1.00 90.44 93 VAL A C 1
ATOM 743 O O . VAL A 1 93 ? -1.544 -20.711 1.234 1.00 90.44 93 VAL A O 1
ATOM 746 N N . GLY A 1 94 ? -0.423 -18.786 0.945 1.00 90.00 94 GLY A N 1
ATOM 747 C CA . GLY A 1 94 ? -1.600 -18.000 0.570 1.00 90.00 94 GLY A CA 1
ATOM 748 C C . GLY A 1 94 ? -2.194 -18.425 -0.778 1.00 90.00 94 GLY A C 1
ATOM 749 O O . GLY A 1 94 ? -1.488 -18.934 -1.648 1.00 90.00 94 GLY A O 1
ATOM 750 N N . PHE A 1 95 ? -3.488 -18.165 -0.990 1.00 91.31 95 PHE A N 1
ATOM 751 C CA . PHE A 1 95 ? -4.193 -18.549 -2.225 1.00 91.31 95 P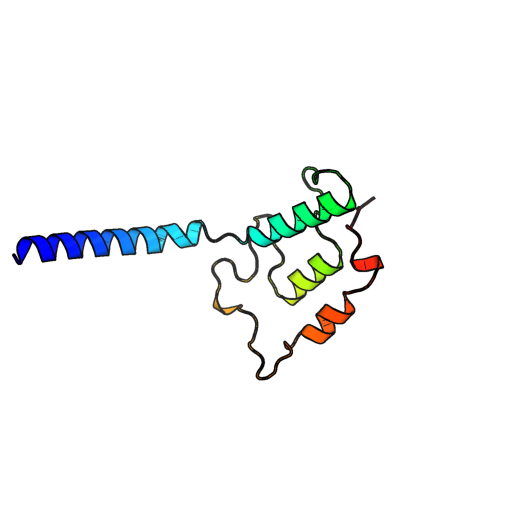HE A CA 1
ATOM 752 C C . PHE A 1 95 ? -3.531 -18.007 -3.499 1.00 91.31 95 PHE A C 1
ATOM 754 O O . PHE A 1 95 ? -3.475 -18.695 -4.515 1.00 91.31 95 PHE A O 1
ATOM 761 N N . ASN A 1 96 ? -2.988 -16.790 -3.427 1.00 92.00 96 ASN A N 1
ATOM 762 C CA . ASN A 1 96 ? -2.337 -16.124 -4.551 1.00 92.00 96 ASN A CA 1
ATOM 763 C C . ASN A 1 96 ? -0.806 -16.268 -4.558 1.00 92.00 96 ASN A C 1
ATOM 765 O O . ASN A 1 96 ? -0.161 -15.703 -5.436 1.00 92.00 96 ASN A O 1
ATOM 769 N N . GLU A 1 97 ? -0.209 -17.024 -3.631 1.00 90.94 97 GLU A N 1
ATOM 770 C CA . GLU A 1 97 ? 1.252 -17.074 -3.457 1.00 90.94 97 GLU A CA 1
ATOM 771 C C . GLU A 1 97 ? 1.972 -17.566 -4.718 1.00 90.94 97 GLU A C 1
ATOM 773 O O . GLU A 1 97 ? 3.010 -17.036 -5.099 1.00 90.94 97 GLU A O 1
ATOM 778 N N . THR A 1 98 ? 1.394 -18.545 -5.421 1.00 92.31 98 THR A N 1
ATOM 779 C CA . THR A 1 98 ? 1.970 -19.044 -6.682 1.00 92.31 98 THR A CA 1
ATOM 780 C C . THR A 1 98 ? 1.972 -17.954 -7.752 1.00 92.31 98 THR A C 1
ATOM 782 O O . THR A 1 98 ? 2.994 -17.728 -8.392 1.00 92.31 98 THR A O 1
ATOM 785 N N . LYS A 1 99 ? 0.867 -17.211 -7.876 1.00 91.31 99 LYS A N 1
ATOM 786 C CA . LYS A 1 99 ? 0.740 -16.105 -8.829 1.00 91.31 99 LYS A CA 1
ATOM 787 C C . LYS A 1 99 ? 1.682 -14.948 -8.495 1.00 91.31 99 LYS A C 1
ATOM 789 O O . LYS A 1 99 ? 2.261 -14.358 -9.396 1.00 91.31 99 LYS A O 1
ATOM 794 N N . ILE A 1 100 ? 1.854 -14.628 -7.211 1.00 91.50 100 ILE A N 1
ATOM 795 C CA . ILE A 1 100 ? 2.813 -13.612 -6.751 1.00 91.50 100 ILE A CA 1
ATOM 796 C C . ILE A 1 100 ? 4.240 -14.068 -7.067 1.00 91.50 100 ILE A C 1
ATOM 798 O O . ILE A 1 100 ? 5.030 -13.312 -7.622 1.00 91.50 100 ILE A O 1
ATOM 802 N N . LYS A 1 101 ? 4.563 -15.336 -6.804 1.00 92.25 101 LYS A N 1
ATOM 803 C CA . LYS A 1 101 ? 5.878 -15.907 -7.101 1.00 92.25 101 LYS A CA 1
ATOM 804 C C . LYS A 1 101 ? 6.222 -15.862 -8.592 1.00 92.25 101 LYS A C 1
ATOM 806 O O . LYS A 1 101 ? 7.383 -15.646 -8.929 1.00 92.25 101 LYS A O 1
ATOM 811 N N . GLU A 1 102 ? 5.245 -16.040 -9.476 1.00 92.56 102 GLU A N 1
ATOM 812 C CA . GLU A 1 102 ? 5.432 -15.918 -10.930 1.00 92.56 102 GLU A CA 1
ATOM 813 C C . GLU A 1 102 ? 5.844 -14.502 -11.362 1.00 92.56 102 GLU A C 1
ATOM 815 O O . GLU A 1 102 ? 6.551 -14.354 -12.358 1.00 92.56 102 GLU A O 1
ATOM 820 N N . GLN A 1 103 ? 5.495 -13.470 -10.584 1.00 87.50 103 GLN A N 1
ATOM 821 C CA . GLN A 1 103 ? 5.915 -12.087 -10.841 1.00 87.50 103 GLN A CA 1
ATOM 822 C C . GLN A 1 103 ? 7.378 -11.824 -10.509 1.00 87.50 103 GLN A C 1
ATOM 824 O O . GLN A 1 103 ? 7.942 -10.816 -10.933 1.00 87.50 103 GLN A O 1
ATOM 829 N N . ASN A 1 104 ? 8.020 -12.737 -9.785 1.00 88.12 104 ASN A N 1
ATOM 830 C CA . ASN A 1 104 ? 9.338 -12.543 -9.211 1.00 88.12 104 ASN A CA 1
ATOM 831 C C . ASN A 1 104 ? 10.475 -12.771 -10.233 1.00 88.12 104 ASN A C 1
ATOM 833 O O . ASN A 1 104 ? 11.421 -13.531 -9.996 1.00 88.12 104 ASN A O 1
ATOM 837 N N . THR A 1 105 ? 10.390 -12.113 -11.389 1.00 89.00 105 THR A N 1
ATOM 838 C CA . THR A 1 105 ? 11.357 -12.188 -12.494 1.00 89.00 105 THR A CA 1
ATOM 839 C C . THR A 1 105 ? 12.352 -11.029 -12.448 1.00 89.00 105 THR A C 1
ATOM 841 O O . THR A 1 105 ? 12.072 -9.973 -11.885 1.00 89.00 105 THR A O 1
ATOM 844 N N . HIS A 1 106 ? 13.534 -11.206 -13.051 1.00 84.38 106 HIS A N 1
ATOM 845 C CA . HIS A 1 106 ? 14.544 -10.142 -13.089 1.00 84.38 106 HIS A CA 1
ATOM 846 C C . HIS A 1 106 ? 14.018 -8.873 -13.775 1.00 84.38 106 HIS A C 1
ATOM 848 O O . HIS A 1 106 ? 14.223 -7.779 -13.265 1.00 84.38 106 HIS A O 1
ATOM 854 N N . GLU A 1 107 ? 13.289 -9.030 -14.881 1.00 84.19 107 GLU A N 1
ATOM 855 C CA . GLU A 1 107 ? 12.682 -7.923 -15.623 1.00 84.19 107 GLU A CA 1
ATOM 856 C C . GLU A 1 107 ? 11.621 -7.194 -14.785 1.00 84.19 107 GLU A C 1
ATOM 858 O O . GLU A 1 107 ? 11.670 -5.974 -14.649 1.00 84.19 107 GLU A O 1
ATOM 863 N N . ALA A 1 108 ? 10.706 -7.927 -14.142 1.00 83.25 108 ALA A N 1
ATOM 864 C CA . ALA A 1 108 ? 9.618 -7.326 -13.370 1.00 83.25 108 ALA A CA 1
ATOM 865 C C . ALA A 1 108 ? 10.073 -6.645 -12.066 1.00 83.25 108 ALA A C 1
ATOM 867 O O . ALA A 1 108 ? 9.368 -5.772 -11.558 1.00 83.25 108 ALA A O 1
ATOM 868 N N . ARG A 1 109 ? 11.250 -7.010 -11.540 1.00 78.69 109 ARG A N 1
ATOM 869 C CA . ARG A 1 109 ? 11.880 -6.366 -10.374 1.00 78.69 109 ARG A CA 1
ATOM 870 C C . ARG A 1 109 ? 12.462 -4.990 -10.675 1.00 78.69 109 ARG A C 1
ATOM 872 O O . ARG A 1 109 ? 12.688 -4.214 -9.744 1.00 78.69 109 ARG A O 1
ATOM 879 N N . THR A 1 110 ? 12.723 -4.690 -11.945 1.00 72.19 110 THR A N 1
ATOM 880 C CA . THR A 1 110 ? 13.243 -3.380 -12.332 1.00 72.19 110 THR A CA 1
ATOM 881 C C . THR A 1 110 ? 12.155 -2.316 -12.196 1.00 72.19 110 THR A C 1
ATOM 883 O O . THR A 1 110 ? 10.973 -2.559 -12.455 1.00 72.19 110 THR A O 1
ATOM 886 N N . THR A 1 111 ? 12.545 -1.138 -11.712 1.00 63.25 111 THR A N 1
ATOM 887 C CA . THR A 1 111 ? 11.674 0.037 -11.631 1.00 63.25 111 THR A CA 1
ATOM 888 C C . THR A 1 111 ? 11.132 0.311 -13.025 1.00 63.25 111 THR A C 1
ATOM 890 O O . THR A 1 111 ? 11.910 0.363 -13.979 1.00 63.25 111 THR A O 1
ATOM 893 N N . TYR A 1 112 ? 9.816 0.492 -13.154 1.00 55.31 112 TYR A N 1
ATOM 894 C CA . TYR A 1 112 ? 9.208 0.860 -14.428 1.00 55.31 112 TYR A CA 1
ATOM 895 C C . TYR A 1 112 ? 9.636 2.293 -14.775 1.00 55.31 112 TYR A C 1
ATOM 897 O O . TYR A 1 112 ? 8.958 3.265 -14.448 1.00 55.31 112 TYR A O 1
ATOM 905 N N . ILE A 1 113 ? 10.803 2.447 -15.402 1.00 50.94 113 ILE A N 1
ATOM 906 C CA . ILE A 1 113 ? 11.203 3.703 -16.026 1.00 50.94 113 ILE A CA 1
ATOM 907 C C . ILE A 1 113 ? 10.361 3.787 -17.293 1.00 50.94 113 ILE A C 1
ATOM 909 O O . ILE A 1 113 ? 10.753 3.292 -18.347 1.00 50.94 113 ILE A O 1
ATOM 913 N N . GLY A 1 114 ? 9.156 4.346 -17.166 1.00 44.41 114 GLY A N 1
ATOM 914 C CA . GLY A 1 114 ? 8.430 4.833 -18.328 1.00 44.41 114 GLY A CA 1
ATOM 915 C C . GLY A 1 114 ? 9.367 5.773 -19.078 1.00 44.41 114 GLY A C 1
ATOM 916 O O . GLY A 1 114 ? 9.763 6.803 -18.530 1.00 44.41 114 GLY A O 1
ATOM 917 N N . SER A 1 115 ? 9.795 5.348 -20.264 1.00 36.16 115 SER A N 1
ATOM 918 C CA . SER A 1 115 ? 10.477 6.195 -21.240 1.00 36.16 115 SER A CA 1
ATOM 919 C C . SER A 1 115 ? 9.607 7.389 -21.602 1.00 36.16 115 SER A C 1
ATOM 921 O O . SER A 1 115 ? 8.407 7.135 -21.864 1.00 36.16 115 SER A O 1
#

pLDDT: mean 83.55, std 10.68, range [36.16, 97.5]

Foldseek 3Di:
DVVVVVVVVVVVVVVVVVCVVVVLVVPFPCVLVVVLQVLQCVQPVDGDDPPFGSDFQLSQVVCVVQQNRADPVRGTPCSVPVVSHADDDPDPAGPCNVVSVVCPDPRRSHRPPPD

Radius of gyration: 20.69 Å; chains: 1; bounding box: 39×38×67 Å

Secondary structure (DSSP, 8-state):
-HHHHHHHHHHHHHHHHHHHHHGGGG----HHHHHHHHHHHHHHSSPPPTT---SBHHHHHHHHHTT----TTS--TTTT-GGG-PPPPSSSS-TTHHHHHHT--HHHHSB----

Sequence (115 aa):
MLKNRTKLLLAATGIILTWSFITPLFEFPDEQAHIGTVSYLSQTGSMPGYGRLDLSKEMMETQLIMGTFRDGLGNNKYTYHPEYHPDYSNSFVGFNETKIKEQNTHEARTTYIGS